Protein AF-A0A7J6WZA9-F1 (afdb_monomer)

Secondary structure (DSSP, 8-state):
---S-B-TTSSBP-SHHHHHHHHBS--S-----S------------------S---------GGGB-HHHHH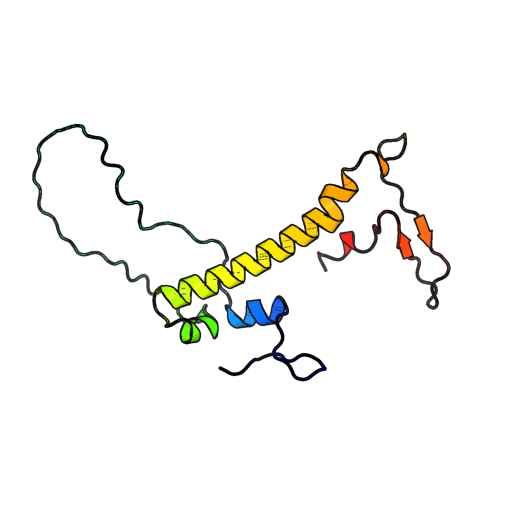TTSHHHHHHHHHHHHHHHHHHHHHHHIIIIIHHHH-GGGB-TTS-B--EEE---TTS--EEESS-TTTTTSTT-

Nearest PDB structures (foldseek):
  1zyq-assembly1_A  TM=6.211E-01  e=4.162E-02  Escherichia phage T7
  2ajq-assembly2_F  TM=6.241E-01  e=4.441E-02  Escherichia phage T7

InterPro domains:
  IPR002298 DNA polymerase A [PTHR10133] (5-139)
  IPR043502 DNA/RNA polymerase superfamily [SSF56672] (4-139)

pLDDT: mean 76.78, std 20.13, range [31.33, 94.81]

Sequence (146 aa):
MEATMYTATGWPSVSGEALKTLAGKVSSDYDWLDDAHGFESDVSTDRIRDLDCSANPEADVDVSLYGTAYKAFGGNKEGKEACHAITALCDICSIGSLISNFILPLQSNHISGKNGRVHCSLNINTETGRLSARRPNLQIGCLACA

Structure (mmCIF, N/CA/C/O backbone):
data_AF-A0A7J6WZA9-F1
#
_entry.id   AF-A0A7J6WZA9-F1
#
loop_
_atom_site.group_PDB
_atom_site.id
_atom_site.type_symbol
_atom_site.label_atom_id
_atom_site.label_alt_id
_atom_site.label_comp_id
_atom_site.label_asym_id
_atom_site.label_entity_id
_atom_site.label_seq_id
_atom_site.pdbx_PDB_ins_code
_atom_site.Cartn_x
_atom_site.Cartn_y
_atom_site.Cartn_z
_atom_site.occupancy
_atom_site.B_iso_or_equiv
_atom_site.auth_seq_id
_atom_site.auth_comp_id
_atom_site.auth_asym_id
_atom_si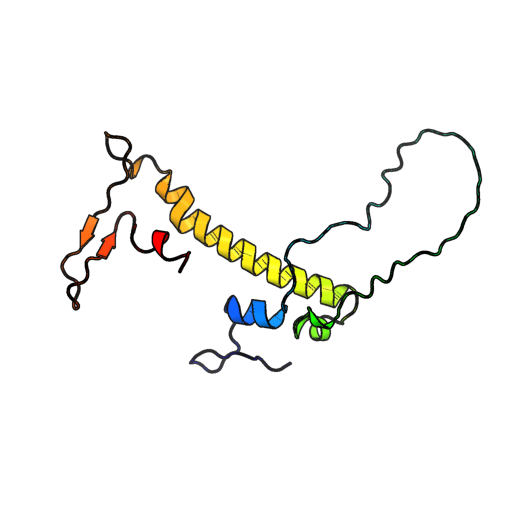te.auth_atom_id
_atom_site.pdbx_PDB_model_num
ATOM 1 N N . MET A 1 1 ? -12.975 -12.521 21.783 1.00 62.06 1 MET A N 1
ATOM 2 C CA . MET A 1 1 ? -12.735 -11.797 20.520 1.00 62.06 1 MET A CA 1
ATOM 3 C C . MET A 1 1 ? -12.546 -12.859 19.456 1.00 62.06 1 MET A C 1
ATOM 5 O O . MET A 1 1 ? -11.618 -13.646 19.589 1.00 62.06 1 MET A O 1
ATOM 9 N N . GLU A 1 2 ? -13.476 -12.978 18.512 1.00 71.88 2 GLU A N 1
ATOM 10 C CA . GLU A 1 2 ? -13.366 -13.949 17.416 1.00 71.88 2 GLU A CA 1
ATOM 11 C C . GLU A 1 2 ? -12.727 -13.276 16.203 1.00 71.88 2 GLU A C 1
ATOM 13 O O . GLU A 1 2 ? -12.980 -12.099 15.938 1.00 71.88 2 GLU A O 1
ATOM 18 N N . ALA A 1 3 ? -11.862 -14.004 15.500 1.00 79.94 3 ALA A N 1
ATOM 19 C CA . ALA A 1 3 ? -11.230 -13.503 14.291 1.00 79.94 3 ALA A CA 1
ATOM 20 C C . ALA A 1 3 ? -12.192 -13.663 13.111 1.00 79.94 3 ALA A C 1
ATOM 22 O O . ALA A 1 3 ? -12.835 -14.696 12.957 1.00 79.94 3 ALA A O 1
ATOM 23 N N . THR A 1 4 ? -12.278 -12.647 12.257 1.00 80.62 4 THR A N 1
ATOM 24 C CA . THR A 1 4 ? -13.139 -12.683 11.066 1.00 80.62 4 THR A CA 1
ATOM 25 C C . THR A 1 4 ? -12.509 -13.461 9.912 1.00 80.62 4 THR A C 1
ATOM 27 O O . THR A 1 4 ? -13.213 -13.931 9.023 1.00 80.62 4 THR A O 1
ATOM 30 N N . MET A 1 5 ? -11.181 -13.603 9.918 1.00 89.25 5 MET A N 1
ATOM 31 C CA . MET A 1 5 ? -10.407 -14.246 8.862 1.00 89.25 5 MET A CA 1
ATOM 32 C C . MET A 1 5 ? -9.391 -15.211 9.465 1.00 89.25 5 MET A C 1
ATOM 34 O O . MET A 1 5 ? -8.716 -14.881 10.441 1.00 89.25 5 MET A O 1
ATOM 38 N N . TYR A 1 6 ? -9.245 -16.376 8.837 1.00 92.81 6 TYR A N 1
ATOM 39 C CA . TYR A 1 6 ? -8.308 -17.421 9.239 1.00 92.81 6 TYR A CA 1
ATOM 40 C C . TYR A 1 6 ? -7.398 -17.808 8.073 1.00 92.81 6 TYR A C 1
ATOM 42 O O . TYR A 1 6 ? -7.785 -17.744 6.907 1.00 92.81 6 TYR A O 1
ATOM 50 N N . THR A 1 7 ? -6.174 -18.211 8.387 1.00 92.88 7 THR A N 1
ATOM 51 C CA . THR A 1 7 ? -5.230 -18.781 7.427 1.00 92.88 7 THR A CA 1
ATOM 52 C C . THR A 1 7 ? -5.619 -20.221 7.075 1.00 92.88 7 THR A C 1
ATOM 54 O O . THR A 1 7 ? -6.393 -20.865 7.782 1.00 92.88 7 THR A O 1
ATOM 57 N N . A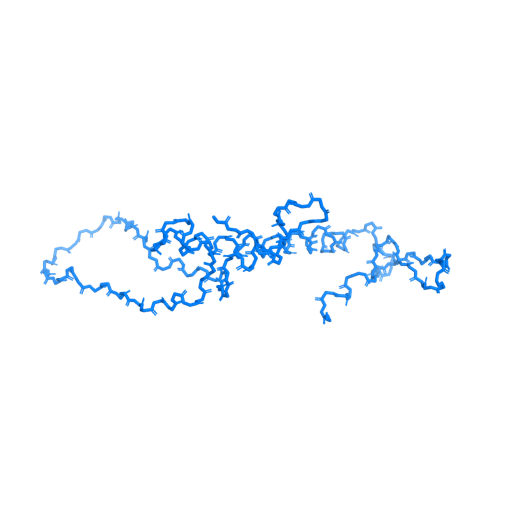LA A 1 8 ? -5.014 -20.784 6.023 1.00 90.44 8 ALA A N 1
ATOM 58 C CA . ALA A 1 8 ? -5.190 -22.198 5.661 1.00 90.44 8 ALA A CA 1
ATOM 59 C C . ALA A 1 8 ? -4.787 -23.177 6.785 1.00 90.44 8 ALA A C 1
ATOM 61 O O . ALA A 1 8 ? -5.219 -24.325 6.798 1.00 90.44 8 ALA A O 1
ATOM 62 N N . THR A 1 9 ? -3.967 -22.720 7.735 1.00 91.81 9 THR A N 1
ATOM 63 C CA . THR A 1 9 ? -3.552 -23.477 8.922 1.00 91.81 9 THR A CA 1
ATOM 64 C C . THR A 1 9 ? -4.497 -23.303 10.116 1.00 91.81 9 THR A C 1
ATOM 66 O O . THR A 1 9 ? -4.218 -23.844 11.182 1.00 91.81 9 THR A O 1
ATOM 69 N N . GLY A 1 10 ? -5.602 -22.565 9.960 1.00 90.94 10 GLY A N 1
ATOM 70 C CA . GLY A 1 10 ? -6.618 -22.358 10.995 1.00 90.94 10 GLY A CA 1
ATOM 71 C C . GLY A 1 10 ? -6.265 -21.300 12.044 1.00 90.94 10 GLY A C 1
ATOM 72 O O . GLY A 1 10 ? -6.968 -21.185 13.044 1.00 90.94 10 GLY A O 1
ATOM 73 N N . TRP A 1 11 ? -5.203 -20.517 11.837 1.00 92.62 11 TRP A N 1
ATOM 74 C CA . TRP A 1 11 ? -4.827 -19.424 12.738 1.00 92.62 11 TRP A CA 1
ATOM 75 C C . TRP A 1 11 ? -5.498 -18.112 12.324 1.00 92.62 11 TRP A C 1
ATOM 77 O O . TRP A 1 11 ? -5.718 -17.908 11.130 1.00 92.62 11 TRP A O 1
ATOM 87 N N . PRO A 1 12 ? -5.808 -17.202 13.264 1.00 91.69 12 PRO A N 1
ATOM 88 C CA . PRO A 1 12 ? -6.283 -15.862 12.932 1.00 91.69 12 PRO A CA 1
ATOM 89 C C . PRO A 1 12 ? -5.352 -15.167 11.934 1.00 91.69 12 PRO A C 1
ATOM 91 O O . PRO A 1 12 ? -4.133 -15.146 12.117 1.00 91.69 12 PRO A O 1
ATOM 94 N N . SER A 1 13 ? -5.921 -14.604 10.872 1.00 91.50 13 SER A N 1
ATOM 95 C CA . SER A 1 13 ? -5.152 -13.878 9.864 1.00 91.50 13 SER A CA 1
ATOM 96 C C . SER A 1 13 ? -4.657 -12.539 10.411 1.00 91.50 13 SER A C 1
ATOM 98 O O . SER A 1 13 ? -5.406 -11.801 11.046 1.00 91.50 13 SER A O 1
ATOM 100 N N . VAL A 1 14 ? -3.408 -12.201 10.088 1.00 90.62 14 VAL A N 1
ATOM 101 C CA . VAL A 1 14 ? -2.788 -10.886 10.337 1.00 90.62 14 VAL A CA 1
ATOM 102 C C . VAL A 1 14 ? -2.541 -10.117 9.032 1.00 90.62 14 VAL A C 1
ATOM 104 O O . VAL A 1 14 ? -1.676 -9.247 8.962 1.00 90.62 14 VAL A O 1
ATOM 107 N N . SER A 1 15 ? -3.264 -10.466 7.962 1.00 90.56 15 SER A N 1
ATOM 108 C CA . SER A 1 15 ? -3.179 -9.751 6.685 1.00 90.56 15 SER A CA 1
ATOM 109 C C . SER A 1 15 ? -3.648 -8.299 6.828 1.00 90.56 15 SER A C 1
ATOM 111 O O . SER A 1 15 ? -4.476 -7.983 7.682 1.00 90.56 15 SER A O 1
ATOM 113 N N . GLY A 1 16 ? -3.171 -7.411 5.947 1.00 88.81 16 GLY A N 1
ATOM 114 C CA . GLY A 1 16 ? -3.608 -6.009 5.942 1.00 88.81 16 GLY A CA 1
ATOM 115 C C . GLY A 1 16 ? -5.130 -5.852 5.810 1.00 88.81 16 GLY A C 1
ATOM 116 O O . GLY A 1 16 ? -5.706 -4.945 6.394 1.00 88.81 16 GLY A O 1
ATOM 117 N N . GLU A 1 17 ? -5.802 -6.766 5.108 1.00 89.56 17 GLU A N 1
ATOM 118 C CA . GLU A 1 17 ? -7.267 -6.794 5.003 1.00 89.56 17 GLU A CA 1
ATOM 119 C C . GLU A 1 17 ? -7.951 -7.192 6.322 1.00 89.56 17 GLU A C 1
ATOM 121 O O . GLU A 1 17 ? -8.930 -6.561 6.729 1.00 89.56 17 GLU A O 1
ATOM 126 N N . ALA A 1 18 ? -7.404 -8.184 7.033 1.00 91.94 18 ALA A N 1
ATOM 127 C CA . ALA A 1 18 ? -7.895 -8.577 8.351 1.00 91.94 18 ALA A CA 1
ATOM 128 C C . ALA A 1 18 ? -7.720 -7.437 9.366 1.00 91.94 18 ALA A C 1
ATOM 130 O O . ALA A 1 18 ? -8.643 -7.134 10.120 1.00 91.94 18 ALA A O 1
ATOM 131 N N . LEU A 1 19 ? -6.573 -6.748 9.332 1.00 92.00 19 LEU A N 1
ATOM 132 C CA . LEU A 1 19 ? -6.286 -5.593 10.187 1.00 92.00 19 LEU A CA 1
ATOM 133 C C . LEU A 1 19 ? -7.173 -4.382 9.861 1.00 92.00 19 LEU A C 1
ATOM 135 O O . LEU A 1 19 ? -7.705 -3.756 10.774 1.00 92.00 19 LEU A O 1
ATOM 139 N N . LYS A 1 20 ? -7.418 -4.087 8.579 1.00 90.88 20 LYS A N 1
ATOM 140 C CA . LYS A 1 20 ? -8.372 -3.041 8.165 1.00 90.88 20 LYS A CA 1
ATOM 141 C C . LYS A 1 20 ? -9.795 -3.355 8.625 1.00 90.88 20 LYS A C 1
ATOM 143 O O . LYS A 1 20 ? -10.482 -2.484 9.145 1.00 90.88 20 LYS A O 1
ATOM 148 N N . THR A 1 21 ? -10.222 -4.612 8.505 1.00 91.50 21 THR A N 1
ATOM 149 C CA . THR A 1 21 ? -11.534 -5.058 9.006 1.00 91.50 21 THR A CA 1
ATOM 150 C C . THR A 1 21 ? -11.629 -4.923 10.529 1.00 91.50 21 THR A C 1
ATOM 152 O O . THR A 1 21 ? -12.664 -4.522 11.057 1.00 91.50 21 THR A O 1
ATOM 155 N N . LEU A 1 22 ? -10.538 -5.225 11.238 1.00 91.31 22 LEU A N 1
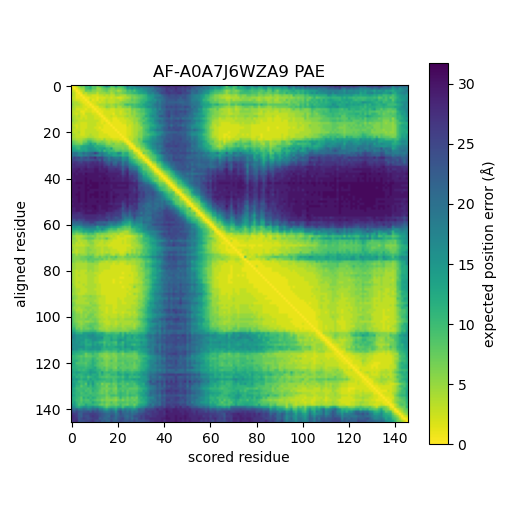ATOM 156 C CA . LEU A 1 22 ? -10.434 -5.097 12.689 1.00 91.31 22 LEU A CA 1
ATOM 157 C C . LEU A 1 22 ? -10.543 -3.632 13.155 1.00 91.31 22 LEU A C 1
ATOM 159 O O . LEU A 1 22 ? -11.199 -3.377 14.166 1.00 91.31 22 LEU A O 1
ATOM 163 N N . ALA A 1 23 ? -9.932 -2.694 12.423 1.00 90.69 23 ALA A N 1
ATOM 164 C CA . ALA A 1 23 ? -9.938 -1.257 12.716 1.00 90.69 23 ALA A CA 1
ATOM 165 C C . ALA A 1 23 ? -11.239 -0.544 12.314 1.00 90.69 23 ALA A C 1
ATOM 167 O O . ALA A 1 23 ? -11.654 0.394 12.990 1.00 90.69 23 ALA A O 1
ATOM 168 N N . GLY A 1 24 ? -11.908 -1.005 11.254 1.00 89.38 24 GLY A N 1
ATOM 169 C CA . GLY A 1 24 ? -13.103 -0.369 10.697 1.00 89.38 24 GLY A CA 1
ATOM 170 C C . GLY A 1 24 ? -12.787 0.621 9.570 1.00 89.38 24 GLY A C 1
ATOM 171 O O . GLY A 1 24 ? -11.705 0.610 8.988 1.00 89.38 24 GLY A O 1
ATOM 172 N N . LYS A 1 25 ? -13.752 1.479 9.229 1.00 86.06 25 LYS A N 1
ATOM 173 C CA . LYS A 1 25 ? -13.649 2.474 8.141 1.00 86.06 25 LYS A CA 1
ATOM 174 C C . LYS A 1 25 ? -13.108 3.807 8.655 1.00 86.06 25 LYS A C 1
ATOM 176 O O . LYS A 1 25 ? -13.691 4.862 8.422 1.00 86.06 25 LYS A O 1
ATOM 181 N N . VAL A 1 26 ? -12.013 3.739 9.396 1.00 83.25 26 VAL A N 1
ATOM 182 C CA . VAL A 1 26 ? -11.406 4.893 10.057 1.00 83.25 26 VAL A CA 1
ATOM 183 C C . VAL A 1 26 ? -10.329 5.480 9.142 1.00 83.25 26 VAL A C 1
ATOM 185 O O . VAL A 1 26 ? -9.515 4.716 8.624 1.00 83.25 26 VAL A O 1
ATOM 188 N N . SER A 1 27 ? -10.310 6.804 8.936 1.00 74.94 27 SER A N 1
ATOM 189 C CA . SER A 1 27 ? -9.189 7.459 8.237 1.00 74.94 27 SER A CA 1
ATOM 190 C C . SER A 1 27 ? -7.928 7.436 9.109 1.00 74.94 27 SER A C 1
ATOM 192 O O . SER A 1 27 ? -8.012 7.572 10.333 1.00 74.94 27 SER A O 1
ATOM 194 N N . SER A 1 28 ? -6.756 7.260 8.495 1.00 67.00 28 SER A N 1
ATOM 195 C CA . SER A 1 28 ? -5.461 7.381 9.179 1.00 67.00 28 SER A CA 1
ATOM 196 C C . SER A 1 28 ? -5.056 8.830 9.446 1.00 67.00 28 SER A C 1
ATOM 198 O O . SER A 1 28 ? -4.093 9.048 10.181 1.00 67.00 28 SER A O 1
ATOM 200 N N . ASP A 1 29 ? -5.803 9.799 8.909 1.00 64.50 29 ASP A N 1
ATOM 201 C CA . ASP A 1 29 ? -5.660 11.218 9.228 1.00 64.50 29 ASP A CA 1
ATOM 202 C C . ASP A 1 29 ? -6.042 11.444 10.695 1.00 64.50 29 ASP A C 1
ATOM 204 O O . ASP A 1 29 ? -7.197 11.678 11.053 1.00 64.50 29 ASP A O 1
ATOM 208 N N . TYR A 1 30 ? -5.051 11.281 11.565 1.00 62.94 30 TYR A N 1
ATOM 209 C CA . TYR A 1 30 ? -5.146 11.623 12.969 1.00 62.94 30 TYR A CA 1
ATOM 210 C C . TYR A 1 30 ? -4.892 13.126 13.079 1.00 62.94 30 TYR A C 1
ATOM 212 O O . TYR A 1 30 ? -3.742 13.569 13.036 1.00 62.94 30 TYR A O 1
ATOM 220 N N . ASP A 1 31 ? -5.957 13.920 13.179 1.00 56.06 31 ASP A N 1
ATOM 221 C CA . ASP A 1 31 ? -5.827 15.307 13.614 1.00 56.06 31 ASP A CA 1
ATOM 222 C C . ASP A 1 31 ? -5.354 15.273 15.071 1.00 56.06 31 ASP A C 1
ATOM 224 O O . ASP A 1 31 ? -6.124 14.999 15.988 1.00 56.06 31 ASP A O 1
ATOM 228 N N . TRP A 1 32 ? -4.067 15.546 15.293 1.00 55.12 32 TRP A N 1
ATOM 229 C CA . TRP A 1 32 ? -3.448 15.711 16.617 1.00 55.12 32 TRP A CA 1
ATOM 230 C C . TRP A 1 32 ? -3.935 16.982 17.343 1.00 55.12 32 TRP A C 1
ATOM 232 O O . TRP A 1 32 ? -3.177 17.638 18.055 1.00 55.12 32 TRP A O 1
ATOM 242 N N . LEU A 1 33 ? -5.189 17.377 17.139 1.00 54.81 33 LEU A N 1
ATOM 243 C CA . LEU A 1 33 ? -5.805 18.525 17.786 1.00 54.81 33 LEU A CA 1
ATOM 244 C C . LEU A 1 33 ? -6.404 18.102 19.129 1.00 54.81 33 LEU A C 1
ATOM 246 O O . LEU A 1 33 ? -7.619 18.083 19.261 1.00 54.81 33 LEU A O 1
ATOM 250 N N . ASP A 1 34 ? -5.558 17.743 20.092 1.00 54.44 34 ASP A N 1
ATOM 251 C CA . ASP A 1 34 ? -5.684 18.181 21.490 1.00 54.44 34 ASP A CA 1
ATOM 252 C C . ASP A 1 34 ? -4.469 17.702 22.300 1.00 54.44 34 ASP A C 1
ATOM 254 O O . ASP A 1 34 ? -3.852 16.698 21.955 1.00 54.44 34 ASP A O 1
ATOM 258 N N . ASP A 1 35 ? -4.155 18.402 23.388 1.00 51.00 35 ASP A N 1
ATOM 259 C CA . ASP A 1 35 ? -3.061 18.136 24.342 1.00 51.00 35 ASP A CA 1
ATOM 260 C C . ASP A 1 35 ? -1.685 18.754 23.996 1.00 51.00 35 ASP A C 1
ATOM 262 O O . ASP A 1 35 ? -0.625 18.250 24.381 1.00 51.00 35 ASP A O 1
ATOM 266 N N . ALA A 1 36 ? -1.670 19.935 23.365 1.00 47.47 36 ALA A N 1
ATOM 267 C CA . ALA A 1 36 ? -0.552 20.860 23.557 1.00 47.47 36 ALA A CA 1
ATOM 268 C C . ALA A 1 36 ? -0.627 21.430 24.983 1.00 47.47 36 ALA A C 1
ATOM 270 O O . ALA A 1 36 ? -1.201 22.494 25.218 1.00 47.47 36 ALA A O 1
ATOM 271 N N . HIS A 1 37 ? -0.030 20.723 25.947 1.00 47.72 37 HIS A N 1
ATOM 272 C CA . HIS A 1 37 ? 0.403 21.349 27.192 1.00 47.72 37 HIS A CA 1
ATOM 273 C C . HIS A 1 37 ? 1.194 22.613 26.840 1.00 47.72 37 HIS A C 1
ATOM 275 O O . HIS A 1 37 ? 2.190 22.554 26.116 1.00 47.72 37 HIS A O 1
ATOM 281 N N . GLY A 1 38 ? 0.700 23.754 27.321 1.00 42.12 38 GLY A N 1
ATOM 282 C CA . GLY A 1 38 ? 1.279 25.063 27.074 1.00 42.12 38 GLY A CA 1
ATOM 283 C C . GLY A 1 38 ? 2.780 25.070 27.344 1.00 42.12 38 GLY A C 1
ATOM 284 O O . GLY A 1 38 ? 3.235 24.784 28.449 1.00 42.12 38 GLY A O 1
ATOM 285 N N . PHE A 1 39 ? 3.554 25.431 26.324 1.00 37.38 39 PHE A N 1
ATOM 286 C CA . PHE A 1 39 ? 4.876 25.989 26.544 1.00 37.38 39 PHE A CA 1
ATOM 287 C C . PHE A 1 39 ? 4.658 27.339 27.232 1.00 37.38 39 PHE A C 1
ATOM 289 O O . PHE A 1 39 ? 4.330 28.330 26.576 1.00 37.38 39 PHE A O 1
ATOM 296 N N . GLU A 1 40 ? 4.760 27.363 28.560 1.00 37.66 40 GLU A N 1
ATOM 297 C CA . GLU A 1 40 ? 4.784 28.608 29.319 1.00 37.66 40 GLU A CA 1
ATOM 298 C C . GLU A 1 40 ? 6.052 29.380 28.938 1.00 37.66 40 GLU A C 1
ATOM 300 O O . GLU A 1 40 ? 7.140 29.160 29.465 1.00 37.66 40 GLU A O 1
ATOM 305 N N . SER A 1 41 ? 5.917 30.272 27.959 1.00 38.16 41 SER A N 1
ATOM 306 C CA . SER A 1 41 ? 6.856 31.366 27.766 1.00 38.16 41 SER A CA 1
ATOM 307 C C . SER A 1 41 ? 6.490 32.448 28.774 1.00 38.16 41 SER A C 1
ATOM 309 O O . SER A 1 41 ? 5.488 33.140 28.608 1.00 38.16 41 SER A O 1
ATOM 311 N N . ASP A 1 42 ? 7.313 32.578 29.808 1.00 41.88 42 ASP A N 1
ATOM 312 C CA . ASP A 1 42 ? 7.245 33.628 30.821 1.00 41.88 42 ASP A CA 1
ATOM 313 C C . ASP A 1 42 ? 7.308 35.025 30.175 1.00 41.88 42 ASP A C 1
ATOM 315 O O . ASP A 1 42 ? 8.377 35.511 29.810 1.00 41.88 42 ASP A O 1
ATOM 319 N N . VAL A 1 43 ? 6.147 35.660 29.995 1.00 37.09 43 VAL A N 1
ATOM 320 C CA . VAL A 1 43 ? 6.000 37.118 29.926 1.00 37.09 43 VAL A CA 1
ATOM 321 C C . VAL A 1 43 ? 4.717 37.492 30.660 1.00 37.09 43 VAL A C 1
ATOM 323 O O . VAL A 1 43 ? 3.597 37.205 30.236 1.00 37.09 43 VAL A O 1
ATOM 326 N N . SER A 1 44 ? 4.907 38.154 31.795 1.00 46.47 44 SER A N 1
ATOM 327 C CA . SER A 1 44 ? 3.866 38.695 32.656 1.00 46.47 44 SER A CA 1
ATOM 328 C C . SER A 1 44 ? 3.014 39.740 31.923 1.00 46.47 44 SER A C 1
ATOM 330 O O . SER A 1 44 ? 3.555 40.713 31.404 1.00 46.47 44 SER A O 1
ATOM 332 N N . THR A 1 45 ? 1.683 39.616 31.955 1.00 37.22 45 THR A N 1
ATOM 333 C CA . THR A 1 45 ? 0.759 40.750 32.158 1.00 37.22 45 THR A CA 1
ATOM 334 C C . THR A 1 45 ? -0.594 40.240 32.659 1.00 37.22 45 THR A C 1
ATOM 336 O O . THR A 1 45 ? -1.346 39.552 31.980 1.00 37.22 45 THR A O 1
ATOM 339 N N . ASP A 1 46 ? -0.854 40.654 33.885 1.00 41.66 46 ASP A N 1
ATOM 340 C CA . ASP A 1 46 ? -2.019 40.530 34.745 1.00 41.66 46 ASP A CA 1
ATOM 341 C C . ASP A 1 46 ? -3.352 40.952 34.085 1.00 41.66 46 ASP A C 1
ATOM 343 O O . ASP A 1 46 ? -3.547 42.144 33.838 1.00 41.66 46 ASP A O 1
ATOM 347 N N . ARG A 1 47 ? -4.276 40.003 33.824 1.00 43.28 47 ARG A N 1
ATOM 348 C CA . ARG A 1 47 ? -5.745 40.219 33.768 1.00 43.28 47 ARG A CA 1
ATOM 349 C C . ARG A 1 47 ? -6.520 38.933 34.077 1.00 43.28 47 ARG A C 1
ATOM 351 O O . ARG A 1 47 ? -6.716 38.088 33.209 1.00 43.28 47 ARG A O 1
ATOM 358 N N . ILE A 1 48 ? -7.048 38.853 35.295 1.00 43.84 48 ILE A N 1
ATOM 359 C CA . ILE A 1 48 ? -8.108 37.913 35.676 1.00 43.84 48 ILE A CA 1
ATOM 360 C C . ILE A 1 48 ? -9.368 38.183 34.840 1.00 43.84 48 ILE A C 1
ATOM 362 O O . ILE A 1 48 ? -9.924 39.284 34.879 1.00 43.84 48 ILE A O 1
ATOM 366 N N . ARG A 1 49 ? -9.836 37.157 34.125 1.00 40.03 49 ARG A N 1
ATOM 367 C CA . ARG A 1 49 ? -11.252 36.931 33.811 1.00 40.03 49 ARG A CA 1
ATOM 368 C C . ARG A 1 49 ? -11.528 35.435 33.915 1.00 40.03 49 ARG A C 1
ATOM 370 O O . ARG A 1 49 ? -11.147 34.674 33.034 1.00 40.03 49 ARG A O 1
ATOM 377 N N . ASP A 1 50 ? -12.183 35.061 35.005 1.00 41.56 50 ASP A N 1
ATOM 378 C CA . ASP A 1 50 ? -12.870 33.786 35.176 1.00 41.56 50 ASP A CA 1
ATOM 379 C C . ASP A 1 50 ? -13.844 33.566 34.006 1.00 41.56 50 ASP A C 1
ATOM 381 O O . ASP A 1 50 ? -14.719 34.408 33.784 1.00 41.56 50 ASP A O 1
ATOM 385 N N . LEU A 1 51 ? -13.698 32.472 33.249 1.00 41.94 51 LEU A N 1
ATOM 386 C CA . LEU A 1 51 ? -14.767 31.966 32.382 1.00 41.94 51 LEU A CA 1
ATOM 387 C C . LEU A 1 51 ? -14.571 30.476 32.049 1.00 41.94 51 LEU A C 1
ATOM 389 O O . LEU A 1 51 ? -13.808 30.108 31.164 1.00 41.94 51 LEU A O 1
ATOM 393 N N . ASP A 1 52 ? -15.278 29.661 32.827 1.00 32.09 52 ASP A N 1
ATOM 394 C CA . ASP A 1 52 ? -15.789 28.315 32.566 1.00 32.09 52 ASP A CA 1
ATOM 395 C C . ASP A 1 52 ? -14.910 27.258 31.880 1.00 32.09 52 ASP A C 1
ATOM 397 O O . ASP A 1 52 ? -14.788 27.141 30.661 1.00 32.09 52 ASP A O 1
ATOM 401 N N . CYS A 1 53 ? -14.486 26.325 32.731 1.00 39.81 53 CYS A N 1
ATOM 402 C CA . CYS A 1 53 ? -14.209 24.929 32.431 1.00 39.81 53 CYS A CA 1
ATOM 403 C C . CYS A 1 53 ? -15.499 24.217 31.965 1.00 39.81 53 CYS A C 1
ATOM 405 O O . CYS A 1 53 ? -16.132 23.495 32.733 1.00 39.81 53 CYS A O 1
ATOM 407 N N . SER A 1 54 ? -15.953 24.437 30.733 1.00 45.62 54 SER A N 1
ATOM 408 C CA . SER A 1 54 ? -16.972 23.585 30.102 1.00 45.62 54 SER A CA 1
ATOM 409 C C . SER A 1 54 ? -17.130 23.908 28.630 1.00 45.62 54 SER A C 1
ATOM 411 O O . SER A 1 54 ? -17.946 24.736 28.240 1.00 45.62 54 SER A O 1
ATOM 413 N N . ALA A 1 55 ? -16.392 23.180 27.806 1.00 37.69 55 ALA A N 1
ATOM 414 C CA . ALA A 1 55 ? -16.872 22.773 26.499 1.00 37.69 55 ALA A CA 1
ATOM 415 C C . ALA A 1 55 ? -16.023 21.583 26.058 1.00 37.69 55 ALA A C 1
ATOM 417 O O . ALA A 1 55 ? -15.089 21.743 25.285 1.00 37.69 55 ALA A O 1
ATOM 418 N N . ASN A 1 56 ? -16.345 20.387 26.559 1.00 49.84 56 ASN A N 1
ATOM 419 C CA . ASN A 1 56 ? -16.136 19.199 25.743 1.00 49.84 56 ASN A CA 1
ATOM 420 C C . ASN A 1 56 ? -17.032 19.392 24.513 1.00 49.84 56 ASN A C 1
ATOM 422 O O . ASN A 1 56 ? -18.258 19.355 24.679 1.00 49.84 56 ASN A O 1
ATOM 426 N N . PRO A 1 57 ? -16.515 19.545 23.283 1.00 43.84 57 PRO A N 1
ATOM 427 C CA . PRO A 1 57 ? -17.238 18.956 22.192 1.00 43.84 57 PRO A CA 1
ATOM 428 C C . PRO A 1 57 ? -16.998 17.459 22.377 1.00 43.84 57 PRO A C 1
ATOM 430 O O . PRO A 1 57 ? -16.040 16.893 21.856 1.00 43.84 57 PRO A O 1
ATOM 433 N N . GLU A 1 58 ? -17.885 16.793 23.117 1.00 48.59 58 GLU A N 1
ATOM 434 C CA . GLU A 1 58 ? -18.226 15.431 22.733 1.00 48.59 58 GLU A CA 1
ATOM 435 C C . GLU A 1 58 ? -18.847 15.562 21.344 1.00 48.59 58 GLU A C 1
ATOM 437 O O . GLU A 1 58 ? -20.062 15.605 21.169 1.00 48.59 58 GLU A O 1
ATOM 442 N N . ALA A 1 59 ? -17.983 15.763 20.342 1.00 49.38 59 ALA A N 1
ATOM 443 C CA . ALA A 1 59 ? -18.317 15.477 18.978 1.00 49.38 59 ALA A CA 1
ATOM 444 C C . ALA A 1 59 ? -18.839 14.053 19.055 1.00 49.38 59 ALA A C 1
ATOM 446 O O . ALA A 1 59 ? -18.141 13.164 19.550 1.00 49.38 59 ALA A O 1
ATOM 447 N N . ASP A 1 60 ? -20.102 13.893 18.691 1.00 48.84 60 ASP A N 1
ATOM 448 C CA . ASP A 1 60 ? -20.772 12.623 18.499 1.00 48.84 60 ASP A CA 1
ATOM 449 C C . ASP A 1 60 ? -19.974 11.871 17.427 1.00 48.84 60 ASP A C 1
ATOM 451 O O . ASP A 1 60 ? -20.240 11.951 16.229 1.00 48.84 60 ASP A O 1
ATOM 455 N N . VAL A 1 61 ? -18.840 11.299 17.843 1.00 57.66 61 VAL A N 1
ATOM 456 C CA . VAL A 1 61 ? -17.928 10.606 16.952 1.00 57.66 61 VAL A CA 1
ATOM 457 C C . VAL A 1 61 ? -18.651 9.322 16.649 1.00 57.66 61 VAL A C 1
ATOM 459 O O . VAL A 1 61 ? -18.785 8.473 17.530 1.00 57.66 61 VAL A O 1
ATOM 462 N N . ASP A 1 62 ? -19.120 9.225 15.413 1.00 63.69 62 ASP A N 1
ATOM 463 C CA . ASP A 1 62 ? -19.879 8.101 14.907 1.00 63.69 62 ASP A CA 1
ATOM 464 C C . ASP A 1 62 ? -19.137 6.787 15.194 1.00 63.69 62 ASP A C 1
ATOM 466 O O . ASP A 1 62 ? -18.223 6.366 14.477 1.00 63.69 62 ASP A O 1
ATOM 470 N N . VAL A 1 63 ? -19.528 6.135 16.295 1.00 68.75 63 VAL A N 1
ATOM 471 C CA . VAL A 1 63 ? -18.937 4.877 16.768 1.00 68.75 63 VAL A CA 1
ATOM 472 C C . VAL A 1 63 ? -19.105 3.785 15.703 1.00 68.75 63 VAL A C 1
ATOM 474 O O . VAL A 1 63 ? -18.388 2.786 15.730 1.00 68.75 63 VAL A O 1
ATOM 477 N N . SER A 1 64 ? -20.002 3.985 14.726 1.00 75.88 64 SER A N 1
ATOM 478 C CA . SER A 1 64 ? -20.213 3.073 13.604 1.00 75.88 64 SER A CA 1
ATOM 479 C C . SER A 1 64 ? -19.010 2.951 12.662 1.00 75.88 64 SER A C 1
ATOM 481 O O . SER A 1 64 ? -18.890 1.938 11.968 1.00 75.88 64 SER A O 1
ATOM 483 N N . LEU A 1 65 ? -18.092 3.926 12.654 1.00 82.88 65 LEU A N 1
ATOM 484 C CA . LEU A 1 65 ? -16.882 3.874 11.826 1.00 82.88 65 LEU A CA 1
ATOM 485 C C . LEU A 1 65 ? -15.841 2.891 12.367 1.00 82.88 65 LEU A C 1
ATOM 487 O O . LEU A 1 65 ? -15.052 2.343 11.592 1.00 82.88 65 LEU A O 1
ATOM 491 N N . TYR A 1 66 ? -15.840 2.654 13.678 1.00 88.00 66 TYR A N 1
ATOM 492 C CA . TYR A 1 66 ? -14.826 1.850 14.342 1.00 88.00 66 TYR A CA 1
ATOM 493 C C . TYR A 1 66 ? -15.154 0.354 14.312 1.00 88.00 66 TYR A C 1
ATOM 495 O O . TYR A 1 66 ? -16.292 -0.081 14.492 1.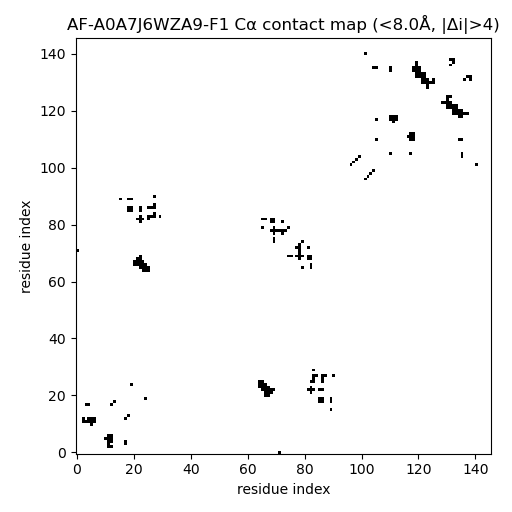00 88.00 66 TYR A O 1
ATOM 503 N N . GLY A 1 67 ? -14.118 -0.450 14.090 1.00 89.44 67 GLY A N 1
ATOM 504 C CA . GLY A 1 67 ? -14.213 -1.902 14.015 1.00 89.44 67 GLY A CA 1
ATOM 505 C C . GLY A 1 67 ? -14.197 -2.584 15.382 1.00 89.44 67 GLY A C 1
ATOM 506 O O . GLY A 1 67 ? -14.303 -1.974 16.448 1.00 89.44 67 GLY A O 1
ATOM 507 N N . THR A 1 68 ? -14.026 -3.905 15.366 1.00 90.69 68 THR A N 1
ATOM 508 C CA . THR A 1 68 ? -14.004 -4.726 16.585 1.00 90.69 68 THR A CA 1
ATOM 509 C C . THR A 1 68 ? -12.835 -4.404 17.521 1.00 90.69 68 THR A C 1
ATOM 511 O O . THR A 1 68 ? -12.926 -4.716 18.710 1.00 90.69 68 THR A O 1
ATOM 514 N N . ALA A 1 69 ? -11.763 -3.767 17.027 1.00 90.38 69 ALA A N 1
ATOM 515 C CA . ALA A 1 69 ? -10.654 -3.286 17.854 1.00 90.38 69 ALA A CA 1
ATOM 516 C C . ALA A 1 69 ? -11.121 -2.299 18.928 1.00 90.38 69 ALA A C 1
ATOM 518 O O . ALA A 1 69 ? -10.675 -2.403 20.067 1.00 90.38 69 ALA A O 1
ATOM 519 N N . TYR A 1 70 ? -12.072 -1.416 18.615 1.00 91.25 70 TYR A N 1
ATOM 520 C CA . TYR A 1 70 ? -12.538 -0.393 19.550 1.00 91.25 70 TYR A CA 1
ATOM 521 C C . TYR A 1 70 ? -12.972 -0.987 20.892 1.00 91.25 70 TYR A C 1
ATOM 523 O O . TYR A 1 70 ? -12.503 -0.568 21.947 1.00 91.25 70 TYR A O 1
ATOM 531 N N . LYS A 1 71 ? -13.806 -2.033 20.857 1.00 91.19 71 LYS A N 1
ATOM 532 C CA . LYS A 1 71 ? -14.290 -2.704 22.074 1.00 91.19 71 LYS A CA 1
ATOM 533 C C . LYS A 1 71 ? -13.204 -3.521 22.775 1.00 91.19 71 LYS A C 1
ATOM 535 O O . LYS A 1 71 ? -13.269 -3.697 23.986 1.00 91.19 71 LYS A O 1
ATOM 540 N N . ALA A 1 72 ? -12.231 -4.043 22.033 1.00 90.50 72 ALA A N 1
ATOM 541 C CA . ALA A 1 72 ? -11.179 -4.885 22.595 1.00 90.50 72 ALA A CA 1
ATOM 542 C C . ALA A 1 72 ? -10.086 -4.099 23.322 1.00 90.50 72 ALA A C 1
ATOM 544 O O . ALA A 1 72 ? -9.509 -4.620 24.271 1.00 90.50 72 ALA A O 1
ATOM 545 N N . PHE A 1 73 ? -9.842 -2.853 22.913 1.00 90.75 73 PHE A N 1
ATOM 546 C CA . PHE A 1 73 ? -8.866 -1.957 23.538 1.00 90.75 73 PHE A CA 1
ATOM 547 C C . PHE A 1 73 ? -9.480 -1.027 24.600 1.00 90.75 73 PHE A C 1
ATOM 549 O O . PHE A 1 73 ? -8.878 -0.025 24.956 1.00 90.75 73 PHE A O 1
ATOM 556 N N . GLY A 1 74 ? -10.660 -1.361 25.136 1.00 87.69 74 GLY A N 1
ATOM 557 C CA . GLY A 1 74 ? -11.273 -0.628 26.254 1.00 87.69 74 GLY A CA 1
ATOM 558 C C . GLY A 1 74 ? -12.296 0.445 25.865 1.00 87.69 74 GLY A C 1
ATOM 559 O O . GLY A 1 74 ? -12.924 1.020 26.751 1.00 87.69 74 GLY A O 1
ATOM 560 N N . GLY A 1 75 ? -12.547 0.662 24.569 1.00 85.75 75 GLY A N 1
ATOM 561 C CA . GLY A 1 75 ? -13.498 1.668 24.084 1.00 85.75 75 GLY A CA 1
ATOM 562 C C . GLY A 1 75 ? -12.999 3.103 24.275 1.00 85.75 75 GLY A C 1
ATOM 563 O O . GLY A 1 75 ? -11.801 3.340 24.336 1.00 85.75 75 GLY A O 1
ATOM 564 N N . ASN A 1 76 ? -13.918 4.071 24.340 1.00 87.06 76 ASN A N 1
ATOM 565 C CA . ASN A 1 76 ? -13.636 5.487 24.620 1.00 87.06 76 ASN A CA 1
ATOM 566 C C . ASN A 1 76 ? -12.479 6.084 23.800 1.00 87.06 76 ASN A C 1
ATOM 568 O O . ASN A 1 76 ? -12.600 6.138 22.576 1.00 87.06 76 ASN A O 1
ATOM 572 N N . LYS A 1 77 ? -11.414 6.580 24.446 1.00 87.12 77 LYS A N 1
ATOM 573 C CA . LYS A 1 77 ? -10.260 7.220 23.793 1.00 87.12 77 LYS A CA 1
ATOM 574 C C . LYS A 1 77 ? -9.283 6.155 23.289 1.00 87.12 77 LYS A C 1
ATOM 576 O O . LYS A 1 77 ? -8.914 6.163 22.120 1.00 87.12 77 LYS A O 1
ATOM 581 N N . GLU A 1 78 ? -8.992 5.161 24.118 1.00 89.25 78 GLU A N 1
ATOM 582 C CA . GLU A 1 78 ? -8.022 4.089 23.875 1.00 89.25 78 GLU A CA 1
ATOM 583 C C . GLU A 1 78 ? -8.426 3.199 22.691 1.00 89.25 78 GLU A C 1
ATOM 585 O O . GLU A 1 78 ? -7.614 2.843 21.839 1.00 89.25 78 GLU A O 1
ATOM 590 N N . GLY A 1 79 ? -9.713 2.872 22.590 1.00 90.62 79 GLY A N 1
ATOM 591 C CA . GLY A 1 79 ? -10.277 2.110 21.483 1.00 90.62 79 GLY A CA 1
ATOM 592 C C . GLY A 1 79 ? -10.251 2.873 20.159 1.00 90.62 79 GLY A C 1
ATOM 593 O O . GLY A 1 79 ? -10.030 2.256 19.113 1.00 90.62 79 GLY A O 1
ATOM 594 N N . LYS A 1 80 ? -10.459 4.199 20.185 1.00 88.25 80 LYS A N 1
ATOM 595 C CA . LYS A 1 80 ? -10.341 5.053 18.989 1.00 88.25 80 LYS A CA 1
ATOM 596 C C . LYS A 1 80 ? -8.889 5.093 18.535 1.00 88.25 80 LYS A C 1
ATOM 598 O O . LYS A 1 80 ? -8.609 4.751 17.387 1.00 88.25 80 LYS A O 1
ATOM 603 N N . GLU A 1 81 ? -7.983 5.423 19.452 1.00 89.44 81 GLU A N 1
ATOM 604 C CA . GLU A 1 81 ? -6.536 5.453 19.225 1.00 89.44 81 GLU A CA 1
ATOM 605 C C . GLU A 1 81 ? -6.027 4.133 18.645 1.00 89.44 81 GLU A C 1
ATOM 607 O O . GLU A 1 81 ? -5.314 4.134 17.643 1.00 89.44 81 GLU A O 1
ATOM 612 N N . ALA A 1 82 ? -6.464 2.996 19.192 1.00 92.50 82 ALA A N 1
ATOM 613 C CA . ALA A 1 82 ? -6.084 1.684 18.682 1.00 92.50 82 ALA A CA 1
ATOM 614 C C . ALA A 1 82 ? -6.537 1.455 17.232 1.00 92.50 82 ALA A C 1
ATOM 616 O O . ALA A 1 82 ? -5.766 0.943 16.420 1.00 92.50 82 ALA A O 1
ATOM 617 N N . CYS A 1 83 ? -7.765 1.842 16.874 1.00 91.56 83 CYS A N 1
ATOM 618 C CA . CYS A 1 83 ? -8.249 1.696 15.500 1.00 91.56 83 CYS A CA 1
ATOM 619 C C . CYS A 1 83 ? -7.473 2.593 14.528 1.00 91.56 83 CYS A C 1
ATOM 621 O O . CYS A 1 83 ? -7.049 2.117 13.475 1.00 91.56 83 CYS A O 1
ATOM 623 N N . HIS A 1 84 ? -7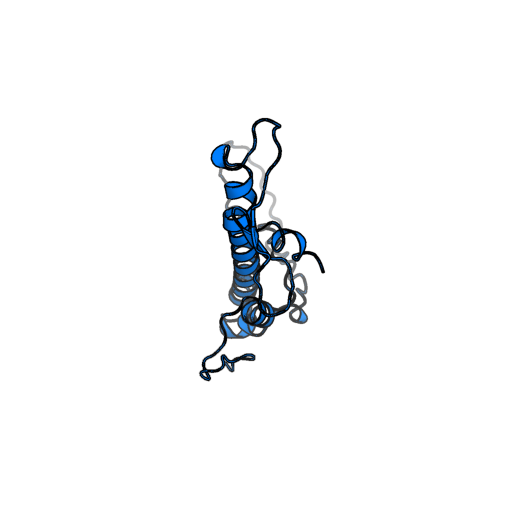.226 3.854 14.897 1.00 91.31 84 HIS A N 1
ATOM 624 C CA . HIS A 1 84 ? -6.413 4.765 14.088 1.00 91.31 84 HIS A CA 1
ATOM 625 C C . HIS A 1 84 ? -4.976 4.249 13.922 1.00 91.31 84 HIS A C 1
ATOM 627 O O . HIS A 1 84 ? -4.450 4.248 12.809 1.00 91.31 84 HIS A O 1
ATOM 633 N N . ALA A 1 85 ? -4.364 3.730 14.991 1.00 93.19 85 ALA A N 1
ATOM 634 C CA . ALA A 1 85 ? -3.024 3.152 14.949 1.00 93.19 85 ALA A CA 1
ATOM 635 C C . ALA A 1 85 ? -2.939 1.937 14.011 1.00 93.19 85 ALA A C 1
ATOM 637 O O . ALA A 1 85 ? -1.973 1.805 13.259 1.00 93.19 85 ALA A O 1
ATOM 638 N N . ILE A 1 86 ? -3.952 1.063 14.007 1.00 92.88 86 ILE A N 1
ATOM 639 C CA . ILE A 1 86 ? -3.999 -0.101 13.106 1.00 92.88 86 ILE A CA 1
ATOM 640 C C . ILE A 1 86 ? -4.139 0.338 11.641 1.00 92.88 86 ILE A C 1
ATOM 642 O O . ILE A 1 86 ? -3.451 -0.214 10.776 1.00 92.88 86 ILE A O 1
ATOM 646 N N . THR A 1 87 ? -4.985 1.331 11.343 1.00 91.94 87 THR A N 1
ATOM 647 C CA . THR A 1 87 ? -5.096 1.884 9.982 1.00 91.94 87 THR A CA 1
ATOM 648 C C . THR A 1 87 ? -3.768 2.497 9.537 1.00 91.94 87 THR A C 1
ATOM 650 O O . THR A 1 87 ? -3.249 2.128 8.483 1.00 91.94 87 THR A O 1
ATOM 653 N N . ALA A 1 88 ? -3.163 3.352 10.368 1.00 92.44 88 ALA A N 1
ATOM 654 C CA . ALA A 1 88 ? -1.878 3.983 10.074 1.00 92.44 88 ALA A CA 1
ATOM 655 C C . ALA A 1 88 ? -0.756 2.951 9.857 1.00 92.44 88 ALA A C 1
ATOM 657 O O . ALA A 1 88 ? 0.062 3.096 8.948 1.00 92.44 88 ALA A O 1
ATOM 658 N N . LEU A 1 89 ? -0.742 1.862 10.633 1.00 92.62 89 LEU A N 1
ATOM 659 C CA . LEU A 1 89 ? 0.190 0.752 10.433 1.00 92.62 89 LEU A CA 1
ATOM 660 C C . LEU A 1 89 ? 0.027 0.120 9.043 1.00 92.62 89 LEU A C 1
ATOM 662 O O . LEU A 1 89 ? 1.022 -0.120 8.359 1.00 92.62 89 LEU A O 1
ATOM 666 N N . CYS A 1 90 ? -1.211 -0.128 8.603 1.00 91.56 90 CYS A N 1
ATOM 667 C CA . CYS A 1 90 ? -1.477 -0.686 7.275 1.00 91.56 90 CYS A CA 1
ATOM 668 C C . CYS A 1 90 ? -0.972 0.233 6.152 1.00 91.56 90 CYS A C 1
ATOM 670 O O . CYS A 1 90 ? -0.445 -0.253 5.142 1.00 91.56 90 CYS A O 1
ATOM 672 N N . ASP A 1 91 ? -1.095 1.546 6.333 1.00 91.06 91 ASP A N 1
ATOM 673 C CA . ASP A 1 91 ? -0.613 2.538 5.373 1.00 91.06 91 ASP A CA 1
ATOM 674 C C . ASP A 1 91 ? 0.914 2.573 5.333 1.00 91.06 91 ASP A C 1
ATOM 676 O O . ASP A 1 91 ? 1.499 2.469 4.255 1.00 91.06 91 ASP A O 1
ATOM 680 N N . ILE A 1 92 ? 1.582 2.593 6.490 1.00 92.56 92 ILE A N 1
ATOM 681 C CA . ILE A 1 92 ? 3.050 2.535 6.577 1.00 92.56 92 ILE A CA 1
ATOM 682 C C . ILE A 1 92 ? 3.589 1.247 5.948 1.00 92.56 92 ILE A C 1
ATOM 684 O O . ILE A 1 92 ? 4.585 1.293 5.224 1.00 92.56 92 ILE A O 1
ATOM 688 N N . CYS A 1 93 ? 2.939 0.099 6.156 1.00 90.94 93 CYS A N 1
ATOM 689 C CA . CYS A 1 93 ? 3.326 -1.150 5.497 1.00 90.94 93 CYS A CA 1
ATOM 690 C C . CYS A 1 93 ? 3.194 -1.059 3.968 1.00 90.94 93 CYS A C 1
ATOM 692 O O . CYS A 1 93 ? 4.081 -1.512 3.238 1.00 90.94 93 CYS A O 1
ATOM 694 N N . SER A 1 94 ? 2.113 -0.446 3.478 1.00 89.50 94 SER A N 1
ATOM 695 C CA . SER A 1 94 ? 1.874 -0.245 2.043 1.00 89.50 94 SER A CA 1
ATOM 696 C C . SER A 1 94 ? 2.921 0.695 1.434 1.00 89.50 94 SER A C 1
ATOM 698 O O . SER A 1 94 ? 3.542 0.369 0.420 1.00 89.50 94 SER A O 1
ATOM 700 N N . ILE A 1 95 ? 3.196 1.816 2.103 1.00 92.94 95 ILE A N 1
ATOM 701 C CA . ILE A 1 95 ? 4.226 2.792 1.730 1.00 92.94 95 ILE A CA 1
ATOM 702 C C . ILE A 1 95 ? 5.615 2.144 1.744 1.00 92.94 95 ILE A C 1
ATOM 704 O O . ILE A 1 95 ? 6.364 2.264 0.776 1.00 92.94 95 ILE A O 1
ATOM 708 N N . GLY A 1 96 ? 5.956 1.403 2.800 1.00 93.25 96 GLY A N 1
ATOM 709 C CA . GLY A 1 96 ? 7.241 0.716 2.932 1.00 93.25 96 GLY A CA 1
ATOM 710 C C . GLY A 1 96 ? 7.477 -0.303 1.817 1.00 93.25 96 GLY A C 1
ATOM 711 O O . GLY A 1 96 ? 8.582 -0.387 1.273 1.00 93.25 96 GLY A O 1
ATOM 712 N N . SER A 1 97 ? 6.431 -1.025 1.407 1.00 90.81 97 SER A N 1
ATOM 713 C CA . SER A 1 97 ? 6.488 -1.921 0.248 1.00 90.81 97 SER A CA 1
ATOM 714 C C . SER A 1 97 ? 6.769 -1.159 -1.050 1.00 90.81 97 SER A C 1
ATOM 716 O O . SER A 1 97 ? 7.633 -1.570 -1.825 1.00 90.81 97 SER A O 1
ATOM 718 N N . LEU A 1 98 ? 6.110 -0.018 -1.281 1.00 91.50 98 LEU A N 1
ATOM 719 C CA . LEU A 1 98 ? 6.340 0.799 -2.478 1.00 91.50 98 LEU A CA 1
ATOM 720 C C . LEU A 1 98 ? 7.757 1.380 -2.523 1.00 91.50 98 LEU A C 1
ATOM 722 O O . LEU A 1 98 ? 8.422 1.341 -3.562 1.00 91.50 98 LEU A O 1
ATOM 726 N N . ILE A 1 99 ? 8.240 1.875 -1.385 1.00 93.06 99 ILE A N 1
ATOM 727 C CA . ILE A 1 99 ? 9.583 2.443 -1.258 1.00 93.06 99 ILE A CA 1
ATOM 728 C C . ILE A 1 99 ? 10.648 1.380 -1.538 1.00 93.06 99 ILE A C 1
ATOM 730 O O . ILE A 1 99 ? 11.526 1.590 -2.377 1.00 93.06 99 ILE A O 1
ATOM 734 N N . SER A 1 100 ? 10.560 0.236 -0.856 1.00 91.06 100 SER A N 1
ATOM 735 C CA . SER A 1 100 ? 11.578 -0.820 -0.916 1.00 91.06 100 SER A CA 1
ATOM 736 C C . SER A 1 1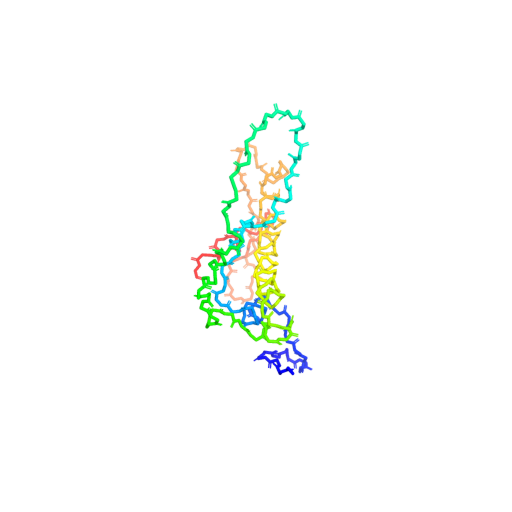00 ? 11.593 -1.579 -2.240 1.00 91.06 100 SER A C 1
ATOM 738 O O . SER A 1 100 ? 12.670 -1.934 -2.714 1.00 91.06 100 SER A O 1
ATOM 740 N N . ASN A 1 101 ? 10.429 -1.808 -2.856 1.00 87.69 101 ASN A N 1
ATOM 741 C CA . ASN A 1 101 ? 10.331 -2.612 -4.075 1.00 87.69 101 ASN A CA 1
ATOM 742 C C . ASN A 1 101 ? 10.417 -1.787 -5.363 1.00 87.69 101 ASN A C 1
ATOM 744 O O . ASN A 1 101 ? 10.856 -2.317 -6.386 1.00 87.69 101 ASN A O 1
ATOM 748 N N . PHE A 1 102 ? 10.015 -0.511 -5.337 1.00 88.94 102 PHE A N 1
ATOM 749 C CA . PHE A 1 102 ? 9.912 0.302 -6.551 1.00 88.94 102 PHE A CA 1
ATOM 750 C C . PHE A 1 102 ? 10.733 1.581 -6.482 1.00 88.94 102 PHE A C 1
ATOM 752 O O . PHE A 1 102 ? 11.631 1.745 -7.301 1.00 88.94 102 PHE A O 1
ATOM 759 N N . ILE A 1 103 ? 10.469 2.471 -5.523 1.00 91.06 103 ILE A N 1
ATOM 760 C CA . ILE A 1 103 ? 11.057 3.821 -5.540 1.00 91.06 103 ILE A CA 1
ATOM 761 C C . ILE A 1 103 ? 12.583 3.751 -5.434 1.00 91.06 103 ILE A C 1
ATOM 763 O O . ILE A 1 103 ? 13.277 4.224 -6.334 1.00 91.06 103 ILE A O 1
ATOM 767 N N . LEU A 1 104 ? 13.112 3.105 -4.389 1.00 91.00 104 LEU A N 1
ATOM 768 C CA . LEU A 1 104 ? 14.561 3.033 -4.180 1.00 91.00 104 LEU A CA 1
ATOM 769 C C . LEU A 1 104 ? 15.271 2.192 -5.252 1.00 91.00 104 LEU A C 1
ATOM 771 O O . LEU A 1 104 ? 16.277 2.660 -5.792 1.00 91.00 104 LEU A O 1
ATOM 775 N N . PRO A 1 105 ? 14.778 0.993 -5.633 1.00 88.38 105 PRO A N 1
ATOM 776 C CA . PRO A 1 105 ? 15.426 0.219 -6.687 1.00 88.38 105 PRO A CA 1
ATOM 777 C C . PRO A 1 105 ? 15.432 0.929 -8.041 1.00 88.38 105 PRO A C 1
ATOM 779 O O . PRO A 1 105 ? 16.433 0.840 -8.750 1.00 88.38 105 PRO A O 1
ATOM 782 N N . LEU A 1 106 ? 14.354 1.642 -8.404 1.00 88.12 106 LEU A N 1
ATOM 783 C CA . LEU A 1 106 ? 14.253 2.310 -9.706 1.00 88.12 106 LEU A CA 1
ATOM 784 C C . LEU A 1 106 ? 15.135 3.556 -9.826 1.00 88.12 106 LEU A C 1
ATOM 786 O O . LEU A 1 106 ? 15.553 3.910 -10.926 1.00 88.12 106 LEU A O 1
ATOM 790 N N . GLN A 1 107 ? 15.444 4.199 -8.702 1.00 88.25 107 GLN A N 1
ATOM 791 C CA . GLN A 1 107 ? 16.343 5.353 -8.644 1.00 88.25 107 GLN A CA 1
ATOM 792 C C . GLN A 1 107 ? 17.829 4.965 -8.693 1.00 88.25 107 GLN A C 1
ATOM 794 O O . GLN A 1 107 ? 18.684 5.832 -8.857 1.00 88.25 107 GLN A O 1
ATOM 799 N N . SER A 1 108 ? 18.166 3.678 -8.561 1.00 83.75 108 SER A N 1
ATOM 800 C CA . SER A 1 108 ? 19.559 3.231 -8.568 1.00 83.75 108 SER A CA 1
ATOM 801 C C . SER A 1 108 ? 20.215 3.415 -9.941 1.00 83.75 108 SER A C 1
ATOM 803 O O . SER A 1 108 ? 19.758 2.878 -10.952 1.00 83.75 108 SER A O 1
ATOM 805 N N . ASN A 1 109 ? 21.368 4.091 -9.977 1.00 75.94 109 ASN A N 1
ATOM 806 C CA . ASN A 1 109 ? 22.155 4.274 -11.202 1.00 75.94 109 ASN A CA 1
ATOM 807 C C . ASN A 1 109 ? 22.557 2.956 -11.883 1.00 75.94 109 ASN A C 1
ATOM 809 O O . ASN A 1 109 ? 22.793 2.948 -13.087 1.00 75.94 109 ASN A O 1
ATOM 813 N N . HIS A 1 110 ? 22.627 1.843 -11.145 1.00 80.31 110 HIS A N 1
ATOM 814 C CA . HIS A 1 110 ? 23.035 0.548 -11.695 1.00 80.31 110 HIS A CA 1
ATOM 815 C C . HIS A 1 110 ? 22.017 -0.038 -12.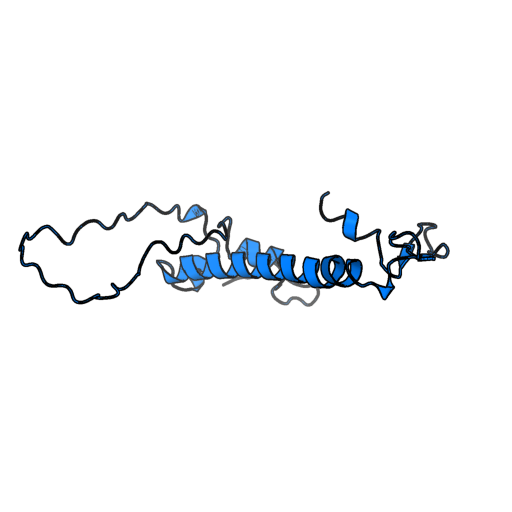691 1.00 80.31 110 HIS A C 1
ATOM 817 O O . HIS A 1 110 ? 22.380 -0.859 -13.531 1.00 80.31 110 HIS A O 1
ATOM 823 N N . ILE A 1 111 ? 20.743 0.358 -12.616 1.00 84.31 111 ILE A N 1
ATOM 824 C CA . ILE A 1 111 ? 19.693 -0.163 -13.508 1.00 84.31 111 ILE A CA 1
ATOM 825 C C . ILE A 1 111 ? 19.356 0.781 -14.674 1.00 84.31 111 ILE A C 1
ATOM 827 O O . ILE A 1 111 ? 18.601 0.407 -15.576 1.00 84.31 111 ILE A O 1
ATOM 831 N N . SER A 1 112 ? 19.895 2.003 -14.655 1.00 83.25 112 SER A N 1
ATOM 832 C CA . SER A 1 112 ? 19.702 2.986 -15.716 1.00 83.25 112 SER A CA 1
ATOM 833 C C . SER A 1 112 ? 20.712 2.743 -16.834 1.00 83.25 112 SER A C 1
ATOM 835 O O . SER A 1 112 ? 21.923 2.696 -16.613 1.00 83.25 112 SER A O 1
ATOM 837 N N . GLY A 1 113 ? 20.219 2.553 -18.056 1.00 81.75 113 GLY A N 1
ATOM 838 C CA . GLY A 1 113 ? 21.066 2.426 -19.236 1.00 81.75 113 GLY A CA 1
ATOM 839 C C . GLY A 1 113 ? 21.755 3.746 -19.590 1.00 81.75 113 GLY A C 1
ATOM 840 O O . GLY A 1 113 ? 21.389 4.818 -19.114 1.00 81.75 113 GLY A O 1
ATOM 841 N N . LYS A 1 114 ? 22.712 3.700 -20.525 1.00 84.94 114 LYS A N 1
ATOM 842 C CA . LYS A 1 114 ? 23.452 4.887 -21.013 1.00 84.94 114 LYS A CA 1
ATOM 843 C C . LYS A 1 114 ? 22.555 6.012 -21.560 1.00 84.94 114 LYS A C 1
ATOM 845 O O . LYS A 1 114 ? 22.999 7.143 -21.685 1.00 84.94 114 LYS A O 1
ATOM 850 N N . ASN A 1 115 ? 21.311 5.691 -21.910 1.00 87.75 115 ASN A N 1
ATOM 851 C CA . ASN A 1 115 ? 20.297 6.613 -22.416 1.00 87.75 115 ASN A CA 1
ATOM 852 C C . ASN A 1 115 ? 19.344 7.149 -21.328 1.00 87.75 115 ASN A C 1
ATOM 854 O O . ASN A 1 115 ? 18.327 7.747 -21.670 1.00 87.75 115 ASN A O 1
ATOM 858 N N . GLY A 1 116 ? 19.619 6.890 -20.045 1.00 85.94 116 GLY A N 1
ATOM 859 C CA . GLY A 1 116 ? 18.779 7.321 -18.924 1.00 85.94 116 GLY A CA 1
ATOM 860 C C . GLY A 1 116 ? 17.463 6.550 -18.782 1.00 85.94 116 GLY A C 1
ATOM 861 O O . GLY A 1 116 ? 16.588 6.975 -18.034 1.00 85.94 116 GLY A O 1
ATOM 862 N N . ARG A 1 117 ? 17.285 5.439 -19.513 1.00 89.81 117 ARG A N 1
ATOM 863 C CA . ARG A 1 117 ? 16.089 4.587 -19.434 1.00 89.81 117 ARG A CA 1
ATOM 864 C C . ARG A 1 117 ? 16.369 3.334 -18.618 1.00 89.81 117 ARG A C 1
ATOM 866 O O . ARG A 1 117 ? 17.455 2.764 -18.702 1.00 89.81 117 ARG A O 1
ATOM 873 N N . VAL A 1 118 ? 15.355 2.866 -17.898 1.00 88.94 118 VAL A N 1
ATOM 874 C CA . VAL A 1 118 ? 15.387 1.573 -17.210 1.00 88.94 118 VAL A CA 1
ATOM 875 C C . VAL A 1 118 ? 15.105 0.457 -18.214 1.00 88.94 118 VAL A C 1
ATOM 877 O O . VAL A 1 118 ? 14.103 0.498 -18.929 1.00 88.94 118 VAL A O 1
ATOM 880 N N . HIS A 1 119 ? 15.980 -0.547 -18.255 1.00 89.00 119 HIS A N 1
ATOM 881 C CA . HIS A 1 119 ? 15.822 -1.737 -19.094 1.00 89.00 119 HIS A CA 1
ATOM 882 C C . HIS A 1 119 ? 15.528 -2.939 -18.206 1.00 89.00 119 HIS A C 1
ATOM 884 O O . HIS A 1 119 ? 16.207 -3.142 -17.204 1.00 89.00 119 HIS A O 1
ATOM 890 N N . CYS A 1 120 ? 14.534 -3.744 -18.574 1.00 90.06 120 CYS A N 1
ATOM 891 C CA . CYS A 1 120 ? 14.264 -5.017 -17.915 1.00 90.06 120 CYS A CA 1
ATOM 892 C C . CYS A 1 120 ? 14.660 -6.178 -18.830 1.00 90.06 120 CYS A C 1
ATOM 894 O O . CYS A 1 120 ? 14.640 -6.071 -20.056 1.00 90.06 120 CYS A O 1
ATOM 896 N N . SER A 1 121 ? 15.011 -7.307 -18.225 1.00 91.44 121 SER A N 1
ATOM 897 C CA . SER A 1 121 ? 15.147 -8.579 -18.933 1.00 91.44 121 SER A CA 1
ATOM 898 C C . SER A 1 121 ? 13.789 -9.265 -19.045 1.00 91.44 121 SER A C 1
ATOM 900 O O . SER A 1 121 ? 13.051 -9.337 -18.061 1.00 91.44 121 SER A O 1
ATOM 902 N N . LEU A 1 122 ? 13.472 -9.788 -20.227 1.00 93.19 122 LEU A N 1
ATOM 903 C CA . LEU A 1 122 ? 12.256 -10.558 -20.475 1.00 93.19 122 LEU A CA 1
ATOM 904 C C . LEU A 1 122 ? 12.571 -12.057 -20.486 1.00 93.19 122 LEU A C 1
ATOM 906 O O . LEU A 1 122 ? 13.486 -12.510 -21.167 1.00 93.19 122 LEU A O 1
ATOM 910 N N . ASN A 1 123 ? 11.790 -12.828 -19.740 1.00 92.12 123 ASN A N 1
ATOM 911 C CA . ASN A 1 123 ? 11.783 -14.279 -19.745 1.00 92.12 123 ASN A CA 1
ATOM 912 C C . ASN A 1 123 ? 10.589 -14.778 -20.564 1.00 92.12 123 ASN A C 1
ATOM 914 O O . ASN A 1 123 ? 9.429 -14.577 -20.193 1.00 92.12 123 ASN A O 1
ATOM 918 N N . ILE A 1 124 ? 10.923 -15.441 -21.666 1.00 94.19 124 ILE A N 1
ATOM 919 C CA . ILE A 1 124 ? 10.002 -16.014 -22.651 1.00 94.19 124 ILE A CA 1
ATOM 920 C C . ILE A 1 124 ? 9.574 -17.450 -22.307 1.00 94.19 124 ILE A C 1
ATOM 922 O O . ILE A 1 124 ? 8.622 -17.957 -22.884 1.00 94.19 124 ILE A O 1
ATOM 926 N N . ASN A 1 125 ? 10.252 -18.102 -21.358 1.00 93.62 125 ASN A N 1
ATOM 927 C CA . ASN A 1 125 ? 10.103 -19.532 -21.076 1.00 93.62 125 ASN A CA 1
ATOM 928 C C . ASN A 1 125 ? 9.107 -19.808 -19.939 1.00 93.62 125 ASN A C 1
ATOM 930 O O . ASN A 1 125 ? 9.392 -20.611 -19.053 1.00 93.62 125 ASN A O 1
ATOM 934 N N . THR A 1 126 ? 7.976 -19.101 -19.879 1.00 93.25 126 THR A N 1
ATOM 935 C CA . THR A 1 126 ? 6.946 -19.446 -18.885 1.00 93.25 126 THR A CA 1
ATOM 936 C C . THR A 1 126 ? 6.053 -20.564 -19.418 1.00 93.25 126 THR A C 1
ATOM 938 O O . THR A 1 126 ? 5.749 -20.605 -20.608 1.00 93.25 126 THR A O 1
ATOM 941 N N . GLU A 1 127 ? 5.595 -21.453 -18.534 1.00 94.81 127 GLU A N 1
ATOM 942 C CA . GLU A 1 127 ? 4.769 -22.622 -18.891 1.00 94.81 127 GLU A CA 1
ATOM 943 C C . GLU A 1 127 ? 3.469 -22.251 -19.621 1.00 94.81 127 GLU A C 1
ATOM 945 O O . GLU A 1 127 ? 2.941 -23.031 -20.406 1.00 94.81 127 GLU A O 1
ATOM 950 N N . THR A 1 128 ? 2.964 -21.037 -19.387 1.00 93.88 128 THR A N 1
ATOM 951 C CA . THR A 1 128 ? 1.704 -20.538 -19.961 1.00 93.88 128 THR A CA 1
ATOM 952 C C . THR A 1 128 ? 1.894 -19.702 -21.230 1.00 93.88 128 THR A C 1
ATOM 954 O O . THR A 1 128 ? 0.915 -19.211 -21.786 1.00 93.88 128 THR A O 1
ATOM 957 N N . GLY A 1 129 ? 3.137 -19.470 -21.670 1.00 91.88 129 GLY A N 1
ATOM 958 C CA . GLY A 1 129 ? 3.453 -18.584 -22.797 1.00 91.88 129 GLY A CA 1
ATOM 959 C C . GLY A 1 129 ? 3.387 -17.083 -22.479 1.00 91.88 129 GLY A C 1
ATOM 960 O O . GLY A 1 129 ? 3.616 -16.254 -23.358 1.00 91.88 129 GLY A O 1
ATOM 961 N N . ARG A 1 130 ? 3.111 -16.695 -21.227 1.00 92.75 130 ARG A N 1
ATOM 962 C CA . ARG A 1 130 ? 3.176 -15.292 -20.783 1.00 92.75 130 ARG A CA 1
ATOM 963 C C . ARG A 1 130 ? 4.628 -14.812 -20.707 1.00 92.75 130 ARG A C 1
ATOM 965 O O . ARG A 1 130 ? 5.500 -15.517 -20.209 1.00 92.75 130 ARG A O 1
ATOM 972 N N . LEU A 1 131 ? 4.907 -13.580 -21.119 1.00 92.94 131 LEU A N 1
ATOM 973 C CA . LEU A 1 131 ? 6.219 -12.979 -20.867 1.00 92.94 131 LEU A CA 1
ATOM 974 C C . LEU A 1 131 ? 6.350 -12.621 -19.384 1.00 92.94 131 LEU A C 1
ATOM 976 O O . LEU A 1 131 ? 5.381 -12.169 -18.776 1.00 92.94 131 LEU A O 1
ATOM 980 N N . SER A 1 132 ? 7.542 -12.775 -18.805 1.00 92.19 132 SER A N 1
ATOM 981 C CA . SER A 1 132 ? 7.836 -12.299 -17.443 1.00 92.19 132 SER A CA 1
ATOM 982 C C . SER A 1 132 ? 9.030 -11.346 -17.416 1.00 92.19 132 SER A C 1
ATOM 984 O O . SER A 1 132 ? 10.007 -11.585 -18.112 1.00 92.19 132 SER A O 1
ATOM 986 N N . ALA A 1 133 ? 8.982 -10.270 -16.628 1.00 91.75 133 ALA A N 1
ATOM 987 C CA . ALA A 1 133 ? 10.073 -9.292 -16.535 1.00 91.75 133 ALA A CA 1
ATOM 988 C C . ALA A 1 133 ? 10.915 -9.477 -15.264 1.00 91.75 133 ALA A C 1
ATOM 990 O O . ALA A 1 133 ? 10.399 -9.804 -14.195 1.00 91.75 133 ALA A O 1
ATOM 991 N N . ARG A 1 134 ? 12.227 -9.245 -15.358 1.00 90.31 134 ARG A N 1
ATOM 992 C CA . ARG A 1 134 ? 13.171 -9.282 -14.227 1.00 90.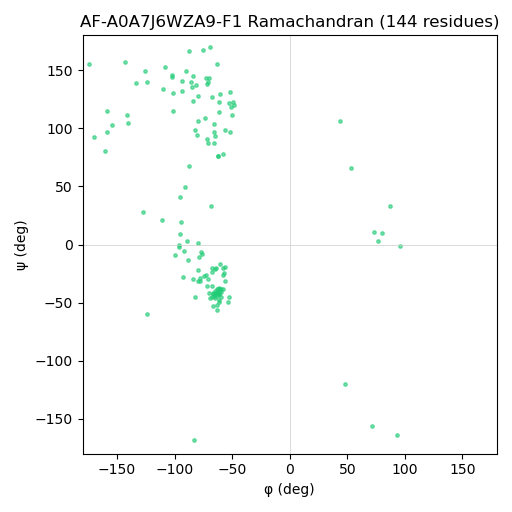31 134 ARG A CA 1
ATOM 993 C C . ARG A 1 134 ? 14.244 -8.205 -14.377 1.00 90.31 134 ARG A C 1
ATOM 995 O O . ARG A 1 134 ? 14.571 -7.812 -15.493 1.00 90.31 134 ARG A O 1
ATOM 1002 N N . ARG A 1 135 ? 14.854 -7.815 -13.251 1.00 86.31 135 ARG A N 1
ATOM 1003 C CA . ARG A 1 135 ? 15.974 -6.855 -13.161 1.00 86.31 135 ARG A CA 1
ATOM 1004 C C . ARG A 1 135 ? 15.722 -5.500 -13.862 1.00 86.31 135 ARG A C 1
ATOM 1006 O O . ARG A 1 135 ? 16.443 -5.194 -14.804 1.00 86.31 135 ARG A O 1
ATOM 1013 N N . PRO A 1 136 ? 14.771 -4.668 -13.405 1.00 89.44 136 PRO A N 1
ATOM 1014 C CA . PRO A 1 136 ? 13.738 -4.908 -12.389 1.00 89.44 136 PRO A CA 1
ATOM 1015 C C . PRO A 1 136 ? 12.459 -5.527 -12.993 1.00 89.44 136 PRO A C 1
ATOM 1017 O O . PRO A 1 136 ? 12.296 -5.579 -14.212 1.00 89.44 136 PRO A O 1
ATOM 1020 N N . ASN A 1 137 ? 11.547 -6.042 -12.160 1.00 89.12 137 ASN A N 1
ATOM 1021 C CA . ASN A 1 137 ? 10.257 -6.556 -12.638 1.00 89.12 137 ASN A CA 1
ATOM 1022 C C . ASN A 1 137 ? 9.267 -5.402 -12.865 1.00 89.12 137 ASN A C 1
ATOM 1024 O O . ASN A 1 137 ? 8.565 -4.979 -11.949 1.00 89.12 137 ASN A O 1
ATOM 1028 N N . LEU A 1 138 ? 9.202 -4.911 -14.103 1.00 87.69 138 LEU A N 1
ATOM 1029 C CA . LEU A 1 138 ? 8.326 -3.798 -14.482 1.00 87.69 138 LEU A CA 1
ATOM 1030 C C . LEU A 1 138 ? 6.846 -4.189 -14.654 1.00 87.69 138 LEU A C 1
ATOM 1032 O O . LEU A 1 138 ? 6.012 -3.311 -14.843 1.00 87.69 138 LEU A O 1
ATOM 1036 N N . GLN A 1 139 ? 6.493 -5.476 -14.575 1.00 87.56 139 GLN A N 1
ATOM 1037 C CA . GLN A 1 139 ? 5.103 -5.922 -14.738 1.00 87.56 139 GLN A CA 1
ATOM 1038 C C . GLN A 1 139 ? 4.270 -5.730 -13.467 1.00 87.56 139 GLN A C 1
ATOM 1040 O O . GLN A 1 139 ? 3.073 -5.487 -13.553 1.00 87.56 139 GLN A O 1
ATOM 1045 N N . ILE A 1 140 ? 4.896 -5.830 -12.290 1.00 79.06 140 ILE A N 1
ATOM 1046 C CA . ILE A 1 140 ? 4.191 -5.772 -10.998 1.00 79.06 140 ILE A CA 1
ATOM 1047 C C . ILE A 1 140 ? 3.956 -4.322 -10.552 1.00 79.06 140 ILE A C 1
ATOM 1049 O O . ILE A 1 140 ? 2.944 -4.032 -9.926 1.00 79.06 140 ILE A O 1
ATOM 1053 N N . GLY A 1 141 ? 4.829 -3.386 -10.941 1.00 60.41 141 GLY A N 1
ATOM 1054 C CA . GLY A 1 141 ? 4.670 -1.967 -10.592 1.00 60.41 141 GLY A CA 1
ATOM 1055 C C . GLY A 1 141 ? 3.466 -1.286 -11.250 1.00 60.41 141 GLY A C 1
ATOM 1056 O O . GLY A 1 141 ? 2.991 -0.275 -10.749 1.00 60.41 141 GLY A O 1
ATOM 1057 N N . CYS A 1 142 ? 2.945 -1.845 -12.346 1.00 47.62 142 CYS A N 1
ATOM 1058 C CA . CYS A 1 142 ? 1.780 -1.311 -13.057 1.00 47.62 142 CYS A CA 1
ATOM 1059 C C . CYS A 1 142 ? 0.443 -1.915 -12.574 1.00 47.62 142 CYS A C 1
ATOM 1061 O O . CYS A 1 142 ? -0.611 -1.478 -13.020 1.00 47.62 142 CYS A O 1
ATOM 1063 N N . LEU A 1 143 ? 0.470 -2.912 -11.676 1.00 42.50 143 LEU A N 1
ATOM 1064 C CA . LEU A 1 143 ? -0.722 -3.657 -11.246 1.00 42.50 143 LEU A CA 1
ATOM 1065 C C . LEU A 1 143 ? -1.351 -3.140 -9.938 1.00 42.50 143 LEU A C 1
ATOM 1067 O O . LEU A 1 143 ? -2.345 -3.692 -9.490 1.00 42.50 143 LEU A O 1
ATOM 1071 N N . ALA A 1 144 ? -0.791 -2.099 -9.315 1.00 38.25 144 ALA A N 1
ATOM 1072 C CA . ALA A 1 144 ? -1.293 -1.561 -8.046 1.00 38.25 144 ALA A CA 1
ATOM 1073 C C . ALA A 1 144 ? -2.521 -0.628 -8.184 1.00 38.25 144 ALA A C 1
ATOM 1075 O O . ALA A 1 144 ? -2.993 -0.113 -7.176 1.00 38.25 144 ALA A O 1
ATOM 1076 N N . CYS A 1 145 ? -3.040 -0.408 -9.400 1.00 31.33 145 CYS A N 1
ATOM 1077 C CA . CYS A 1 145 ? -4.159 0.510 -9.672 1.00 31.33 145 CYS A CA 1
ATOM 1078 C C . CYS A 1 145 ? -5.322 -0.122 -10.466 1.00 31.33 145 CYS A C 1
ATOM 1080 O O . CYS A 1 145 ? -5.999 0.597 -11.202 1.00 31.33 145 CYS A O 1
ATOM 1082 N N . ALA A 1 146 ? -5.554 -1.433 -10.361 1.00 33.09 146 ALA A N 1
ATOM 1083 C CA . ALA A 1 146 ? -6.719 -2.086 -10.971 1.00 33.09 146 ALA A CA 1
ATOM 1084 C C . ALA A 1 146 ? -7.536 -2.851 -9.929 1.00 33.09 146 ALA A C 1
ATOM 1086 O O . ALA A 1 146 ? -6.907 -3.560 -9.113 1.00 33.09 146 ALA A O 1
#

Organism: Thalictrum thalictroides (NCBI:txid46969)

Foldseek 3Di:
DDQPDADPVGHRDPDLVSLCQQFFQDDLPDPPPDDPPDPPPDDDDDDDDDDDPDDDPPVVPPCNRGHNQCVVQPHDPRSNVRSSVSNVVSVVVVVVCCCVQPVVLVPDPVQQDPVRDGDWDWDQPDPVRDIFTPSPGPPVVVPPPD

Solvent-accessible surface area (backbone atoms only — not comparable to full-atom values): 9281 Å² total; per-residue (Å²): 138,83,71,95,44,62,42,100,85,70,42,72,44,83,46,66,67,46,44,40,56,33,16,30,78,54,68,56,80,71,79,82,84,73,82,80,74,75,80,82,72,92,71,93,78,95,74,95,73,94,76,77,100,75,77,80,78,74,64,84,68,66,68,84,35,51,22,67,39,18,70,72,53,73,27,82,67,53,4,49,51,50,18,34,51,45,36,38,50,48,49,52,53,52,51,50,50,47,40,66,71,43,54,56,59,68,69,35,72,90,53,42,44,99,83,76,43,78,57,59,47,77,43,70,86,40,99,83,67,52,78,42,53,37,72,56,51,67,69,65,76,71,56,83,81,118

Mean predicted aligned error: 13.02 Å

Radius of gyration: 24.94 Å; Cα contacts (8 Å, |Δi|>4): 129; chains: 1; bounding box: 44×64×58 Å